Protein AF-A0A154MEC5-F1 (afdb_monomer_lite)

Radius of gyration: 19.64 Å; chains: 1; bounding box: 49×28×57 Å

Structure (mmCIF, N/CA/C/O backbone):
data_AF-A0A154MEC5-F1
#
_entry.id   AF-A0A154MEC5-F1
#
loop_
_atom_site.group_PDB
_atom_site.id
_atom_site.type_symbol
_atom_site.label_atom_id
_atom_site.label_alt_id
_atom_site.label_comp_id
_atom_site.label_asym_id
_atom_site.label_entity_id
_atom_site.label_seq_id
_atom_site.pdbx_PDB_ins_code
_atom_site.Cartn_x
_atom_site.Cartn_y
_atom_site.Cartn_z
_atom_site.occupancy
_atom_site.B_iso_or_equiv
_atom_site.auth_seq_id
_atom_site.auth_comp_id
_atom_site.auth_asym_id
_atom_site.auth_atom_id
_atom_site.pdbx_PDB_model_num
ATOM 1 N N . MET A 1 1 ? -1.843 7.601 -16.968 1.00 50.31 1 MET A N 1
ATOM 2 C CA . MET A 1 1 ? -1.128 8.876 -16.736 1.00 50.31 1 MET A CA 1
ATOM 3 C C . MET A 1 1 ? 0.385 8.678 -16.700 1.00 50.31 1 MET A C 1
ATOM 5 O O . MET A 1 1 ? 1.020 9.099 -17.651 1.00 50.31 1 MET A O 1
ATOM 9 N N . PHE A 1 2 ? 0.963 7.949 -15.735 1.00 43.62 2 PHE A N 1
ATOM 10 C CA . PHE A 1 2 ? 2.424 7.722 -15.672 1.00 43.62 2 PHE A CA 1
ATOM 11 C C . PHE A 1 2 ? 3.031 7.013 -16.904 1.00 43.62 2 PHE A C 1
ATOM 13 O O . PHE A 1 2 ? 4.115 7.352 -17.357 1.00 43.62 2 PHE A O 1
ATOM 20 N N . VAL A 1 3 ? 2.292 6.075 -17.509 1.00 50.03 3 VAL A N 1
ATOM 21 C CA . VAL A 1 3 ? 2.699 5.375 -18.747 1.00 50.03 3 VAL A CA 1
ATOM 22 C C . VAL A 1 3 ? 2.922 6.335 -19.930 1.00 50.03 3 VAL A C 1
ATOM 24 O O . VAL A 1 3 ? 3.768 6.067 -20.774 1.00 50.03 3 VAL A O 1
ATOM 27 N N . PHE A 1 4 ? 2.221 7.474 -19.970 1.00 48.34 4 PHE A N 1
ATOM 28 C CA . PHE A 1 4 ? 2.408 8.496 -21.008 1.00 48.34 4 PHE A CA 1
ATOM 29 C C . PHE A 1 4 ? 3.496 9.517 -20.640 1.00 48.34 4 PHE A C 1
ATOM 31 O O . PHE A 1 4 ? 4.158 10.039 -21.529 1.00 48.34 4 PHE A O 1
ATOM 38 N N . THR A 1 5 ? 3.734 9.770 -19.348 1.00 45.81 5 THR A N 1
ATOM 39 C CA . THR A 1 5 ? 4.747 10.732 -18.880 1.00 45.81 5 THR A CA 1
ATOM 40 C C . THR A 1 5 ? 6.143 10.134 -18.705 1.00 45.81 5 THR A C 1
ATOM 42 O O . THR A 1 5 ? 7.100 10.884 -18.571 1.00 45.81 5 THR A O 1
ATOM 45 N N . ALA A 1 6 ? 6.298 8.808 -18.774 1.00 48.16 6 ALA A N 1
ATOM 46 C CA . ALA A 1 6 ? 7.586 8.118 -18.649 1.00 48.16 6 ALA A CA 1
ATOM 47 C C . ALA A 1 6 ? 8.623 8.470 -19.740 1.00 48.16 6 ALA A C 1
ATOM 49 O O . ALA A 1 6 ? 9.796 8.141 -19.585 1.00 48.16 6 ALA A O 1
ATOM 50 N N . HIS A 1 7 ? 8.211 9.143 -20.819 1.00 55.88 7 HIS A N 1
ATOM 51 C CA . HIS A 1 7 ? 9.111 9.604 -21.881 1.00 55.88 7 HIS A CA 1
ATOM 52 C C . HIS A 1 7 ? 9.872 10.886 -21.511 1.00 55.88 7 HIS A C 1
ATOM 54 O O . HIS A 1 7 ? 10.861 11.204 -22.165 1.00 55.88 7 HIS A O 1
ATOM 60 N N . ASP A 1 8 ? 9.449 11.597 -20.458 1.00 50.22 8 ASP A N 1
ATOM 61 C CA . ASP A 1 8 ? 10.032 12.877 -20.066 1.00 50.22 8 ASP A CA 1
ATOM 62 C C . ASP A 1 8 ? 10.193 12.969 -18.536 1.00 50.22 8 ASP A C 1
ATOM 64 O O . ASP A 1 8 ? 9.271 12.693 -17.761 1.00 50.22 8 ASP A O 1
ATOM 68 N N . ARG A 1 9 ? 11.395 13.323 -18.061 1.00 52.12 9 ARG A N 1
ATOM 69 C CA . ARG A 1 9 ? 11.793 13.157 -16.642 1.00 52.12 9 ARG A CA 1
ATOM 70 C C . ARG A 1 9 ? 10.951 13.996 -15.673 1.00 52.12 9 ARG A C 1
ATOM 72 O O . ARG A 1 9 ? 10.708 13.581 -14.540 1.00 52.12 9 ARG A O 1
ATOM 79 N N . LEU A 1 10 ? 10.507 15.168 -16.119 1.00 63.94 10 LEU A N 1
ATOM 80 C CA . LEU A 1 10 ? 9.788 16.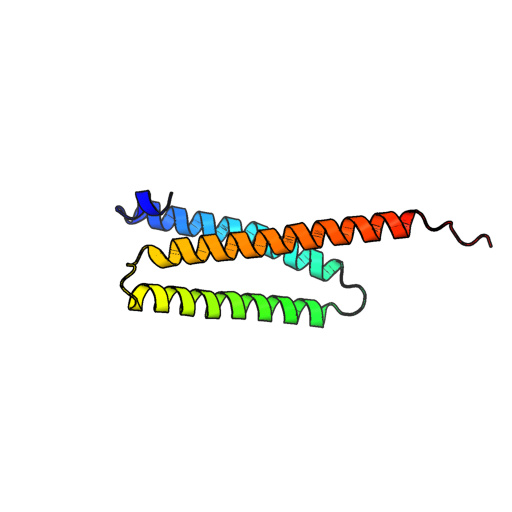146 -15.304 1.00 63.94 10 LEU A CA 1
ATOM 81 C C . LEU A 1 10 ? 8.336 15.721 -14.990 1.00 63.94 10 LEU A C 1
ATOM 83 O O . LEU A 1 10 ? 7.976 15.665 -13.811 1.00 63.94 10 LEU A O 1
ATOM 87 N N . PRO A 1 11 ? 7.492 15.350 -15.974 1.00 58.97 11 PRO A N 1
ATOM 88 C CA . PRO A 1 11 ? 6.128 14.919 -15.688 1.00 58.97 11 PRO A CA 1
ATOM 89 C C . PRO A 1 11 ? 6.060 13.561 -14.968 1.00 58.97 11 PRO A C 1
ATOM 91 O O . PRO A 1 11 ? 5.132 13.347 -14.187 1.00 58.97 11 PRO A O 1
ATOM 94 N N . ALA A 1 12 ? 7.041 12.666 -15.135 1.00 56.81 12 ALA A N 1
ATOM 95 C CA . ALA A 1 12 ? 7.142 11.441 -14.337 1.00 56.81 12 ALA A CA 1
ATOM 96 C C . ALA A 1 12 ? 7.337 11.746 -12.836 1.00 56.81 12 ALA A C 1
ATOM 98 O O . ALA A 1 12 ? 6.587 11.236 -12.000 1.00 56.81 12 ALA A O 1
ATOM 99 N N . ALA A 1 13 ? 8.273 12.639 -12.498 1.00 61.28 13 ALA A N 1
ATOM 100 C CA . ALA A 1 13 ? 8.527 13.057 -11.118 1.00 61.28 13 ALA A CA 1
ATOM 101 C C . ALA A 1 13 ? 7.304 13.736 -10.479 1.00 61.28 13 ALA A C 1
ATOM 103 O O . ALA A 1 13 ? 6.938 13.412 -9.349 1.00 61.28 13 ALA A O 1
ATOM 104 N N . ILE A 1 14 ? 6.620 14.614 -11.221 1.00 66.88 14 ILE A N 1
ATOM 105 C CA . ILE A 1 14 ? 5.392 15.277 -10.754 1.00 66.88 14 ILE A CA 1
ATOM 106 C C . ILE A 1 14 ? 4.289 14.250 -10.495 1.00 66.88 14 ILE A C 1
ATOM 108 O O . ILE A 1 14 ? 3.628 14.299 -9.462 1.00 66.88 14 ILE A O 1
ATOM 112 N N . THR A 1 15 ? 4.103 13.284 -11.396 1.00 62.88 15 THR A N 1
ATOM 113 C CA . THR A 1 15 ? 3.059 12.263 -11.234 1.00 62.88 15 THR A CA 1
ATOM 114 C C . THR A 1 15 ? 3.338 11.378 -10.014 1.00 62.88 15 THR A C 1
ATOM 116 O O . THR A 1 15 ? 2.415 11.089 -9.256 1.00 62.88 15 THR A O 1
ATOM 119 N N . ILE A 1 16 ? 4.601 10.997 -9.778 1.00 66.62 16 ILE A N 1
ATOM 120 C CA . ILE A 1 16 ? 5.022 10.259 -8.575 1.00 66.62 16 ILE A CA 1
ATOM 121 C C . ILE A 1 16 ? 4.760 11.086 -7.314 1.00 66.62 16 ILE A C 1
ATOM 123 O O . ILE A 1 16 ? 4.192 10.567 -6.355 1.00 66.62 16 ILE A O 1
ATOM 127 N N . ALA A 1 17 ? 5.123 12.371 -7.318 1.00 63.78 17 ALA A N 1
ATOM 128 C CA . ALA A 1 17 ? 4.918 13.259 -6.179 1.00 63.78 17 ALA A CA 1
ATOM 129 C C . ALA A 1 17 ? 3.428 13.447 -5.856 1.00 63.78 17 ALA A C 1
ATOM 131 O O . ALA A 1 17 ? 3.036 13.369 -4.695 1.00 63.78 17 ALA A O 1
ATOM 132 N N . VAL A 1 18 ? 2.582 13.626 -6.874 1.00 66.31 18 VAL A N 1
ATOM 133 C CA . VAL A 1 18 ? 1.129 13.770 -6.707 1.00 66.31 18 VAL A CA 1
ATOM 134 C C . VAL A 1 18 ? 0.499 12.475 -6.192 1.00 66.31 18 VAL A C 1
ATOM 136 O O . VAL A 1 18 ? -0.317 12.527 -5.275 1.00 66.31 18 VAL A O 1
ATOM 139 N N . PHE A 1 19 ? 0.896 11.308 -6.713 1.00 66.12 19 PHE A N 1
ATOM 140 C CA . PHE A 1 19 ? 0.424 10.018 -6.195 1.00 66.12 19 PHE A CA 1
ATOM 141 C C . PHE A 1 19 ? 0.891 9.767 -4.757 1.00 66.12 19 PHE A C 1
ATOM 143 O O . PHE A 1 19 ? 0.096 9.331 -3.925 1.00 66.12 19 PHE A O 1
ATOM 150 N N . GLY A 1 20 ? 2.149 10.087 -4.446 1.00 62.03 20 GLY A N 1
ATOM 151 C CA . GLY A 1 20 ? 2.693 10.005 -3.091 1.00 62.03 20 GLY A CA 1
ATOM 152 C C . GLY A 1 20 ? 1.944 10.914 -2.117 1.00 62.03 20 GLY A C 1
ATOM 153 O O . GLY A 1 20 ? 1.533 10.464 -1.049 1.00 62.03 20 GLY A O 1
ATOM 154 N N . ALA A 1 21 ? 1.688 12.163 -2.514 1.00 57.25 21 ALA A N 1
ATOM 155 C CA . ALA A 1 21 ? 0.937 13.135 -1.725 1.00 57.25 21 ALA A CA 1
ATOM 156 C C . ALA A 1 21 ? -0.523 12.712 -1.521 1.00 57.25 21 ALA A C 1
ATOM 158 O O . ALA A 1 21 ? -1.023 12.779 -0.400 1.00 57.25 21 ALA A O 1
ATOM 159 N N . ALA A 1 22 ? -1.196 12.218 -2.564 1.00 64.50 22 ALA A N 1
ATOM 160 C CA . ALA A 1 22 ? -2.557 11.697 -2.462 1.00 64.50 22 ALA A CA 1
ATOM 161 C C . ALA A 1 22 ? -2.630 10.478 -1.525 1.00 64.50 22 ALA A C 1
ATOM 163 O O . ALA A 1 22 ? -3.521 10.401 -0.675 1.00 64.50 22 ALA A O 1
ATOM 164 N N . GLY A 1 23 ? -1.663 9.558 -1.615 1.00 62.28 23 GLY A N 1
ATOM 165 C CA . GLY A 1 23 ? -1.546 8.424 -0.698 1.00 62.28 23 GLY A CA 1
ATOM 166 C C . GLY A 1 23 ? -1.380 8.878 0.753 1.00 62.28 23 GLY A C 1
ATOM 167 O O . GLY A 1 23 ? -2.152 8.476 1.623 1.00 62.28 23 GLY A O 1
ATOM 168 N N . PHE A 1 24 ? -0.439 9.788 1.011 1.00 59.62 24 PHE A N 1
ATOM 169 C CA . PHE A 1 24 ? -0.173 10.314 2.353 1.00 59.62 24 PHE A CA 1
ATOM 170 C C . PHE A 1 24 ? -1.358 11.080 2.948 1.00 59.62 24 PHE A C 1
ATOM 172 O O . PHE A 1 24 ? -1.724 10.858 4.104 1.00 59.62 24 PHE A O 1
ATOM 179 N N . ALA A 1 25 ? -1.987 11.943 2.149 1.00 57.44 25 ALA A N 1
ATOM 180 C CA . ALA A 1 25 ? -3.121 12.759 2.567 1.00 57.44 25 ALA A CA 1
ATOM 181 C C . ALA A 1 25 ? -4.350 11.921 2.942 1.00 57.44 25 ALA A C 1
ATOM 183 O O . ALA A 1 25 ? -5.189 12.385 3.708 1.00 57.44 25 ALA A O 1
ATOM 184 N N . THR A 1 26 ? -4.453 10.688 2.439 1.00 58.53 26 THR A N 1
ATOM 185 C CA . THR A 1 26 ? -5.592 9.803 2.716 1.00 58.53 26 THR A CA 1
ATOM 186 C C . THR A 1 26 ? -5.281 8.803 3.833 1.00 58.53 26 THR A C 1
ATOM 188 O O . THR A 1 26 ? -6.113 8.578 4.714 1.00 58.53 26 THR A O 1
ATOM 191 N N . VAL A 1 27 ? -4.072 8.231 3.845 1.00 63.19 27 VAL A N 1
ATOM 192 C CA . VAL A 1 27 ? -3.665 7.196 4.812 1.00 63.19 27 VAL A CA 1
ATOM 193 C C . VAL A 1 27 ? -3.464 7.773 6.214 1.00 63.19 27 VAL A C 1
ATOM 195 O O . VAL A 1 27 ? -3.978 7.200 7.174 1.00 63.19 27 VAL A O 1
ATOM 198 N N . ALA A 1 28 ? -2.791 8.921 6.357 1.00 59.25 28 ALA A N 1
ATOM 199 C CA . ALA A 1 28 ? -2.489 9.480 7.678 1.00 59.25 28 ALA A CA 1
ATOM 200 C C . ALA A 1 28 ? -3.752 9.876 8.483 1.00 59.25 28 ALA A C 1
ATOM 202 O O . ALA A 1 28 ? -3.845 9.519 9.662 1.00 59.25 28 ALA A O 1
ATOM 203 N N . PRO A 1 29 ? -4.784 10.516 7.891 1.00 58.03 29 PRO A N 1
ATOM 204 C CA . PRO A 1 29 ? -6.027 10.806 8.609 1.00 58.03 29 PRO A CA 1
ATOM 205 C C . PRO A 1 29 ? -6.855 9.557 8.931 1.00 58.03 29 PRO A C 1
ATOM 207 O O . PRO A 1 29 ? -7.510 9.514 9.973 1.00 58.03 29 PRO A O 1
ATOM 210 N N . LEU A 1 30 ? -6.837 8.533 8.067 1.00 61.62 30 LEU A N 1
ATOM 211 C CA . LEU A 1 30 ? -7.503 7.254 8.341 1.00 61.62 30 LEU A CA 1
ATOM 212 C C . LEU A 1 30 ? -6.819 6.511 9.492 1.00 61.62 30 LEU A C 1
ATOM 214 O O . LEU A 1 30 ? -7.505 6.038 10.396 1.00 61.62 30 LEU A O 1
ATOM 218 N N . GLN A 1 31 ? -5.486 6.490 9.512 1.00 59.12 31 GLN A N 1
ATOM 219 C CA . GLN A 1 31 ? -4.689 5.916 10.595 1.00 59.12 31 GLN A CA 1
ATOM 220 C C . GLN A 1 31 ? -4.969 6.626 11.930 1.00 59.12 31 GLN A C 1
ATOM 222 O O . GLN A 1 31 ? -5.210 5.962 12.939 1.00 59.12 31 GLN A O 1
ATOM 227 N N . ALA A 1 32 ? -5.047 7.962 11.932 1.00 57.97 32 ALA A N 1
ATOM 228 C CA . ALA A 1 32 ? -5.434 8.738 13.111 1.00 57.97 32 ALA A CA 1
ATOM 229 C C . ALA A 1 32 ? -6.883 8.453 13.560 1.00 57.97 32 ALA A C 1
ATOM 231 O O . ALA A 1 32 ? -7.156 8.316 14.752 1.00 57.97 32 ALA A O 1
ATOM 232 N N . ARG A 1 33 ? -7.825 8.303 12.617 1.00 60.44 33 ARG A N 1
ATOM 233 C CA . ARG A 1 33 ? -9.223 7.960 12.926 1.00 60.44 33 ARG A CA 1
ATOM 234 C C . ARG A 1 33 ? -9.382 6.555 13.501 1.00 60.44 33 ARG A C 1
ATOM 236 O O . ARG A 1 33 ? -10.205 6.393 14.393 1.00 60.44 33 ARG A O 1
ATOM 243 N N . VAL A 1 34 ? -8.632 5.564 13.013 1.00 61.66 34 VAL A N 1
ATOM 244 C CA . VAL A 1 34 ? -8.624 4.197 13.567 1.00 61.66 34 VAL A CA 1
ATOM 245 C C . VAL A 1 34 ? -8.061 4.206 14.986 1.00 61.66 34 VAL A C 1
ATOM 247 O O . VAL A 1 34 ? -8.650 3.587 15.868 1.00 61.66 34 VAL A O 1
ATOM 250 N N . MET A 1 35 ? -7.001 4.986 15.227 1.00 62.34 35 MET A N 1
ATOM 251 C CA . MET A 1 35 ? -6.424 5.159 16.562 1.00 62.34 35 MET A CA 1
ATOM 252 C C . MET A 1 35 ? -7.431 5.723 17.562 1.00 62.34 35 MET A C 1
ATOM 254 O O . MET A 1 35 ? -7.598 5.181 18.648 1.00 62.34 35 MET A O 1
ATOM 258 N N . ASN A 1 36 ? -8.153 6.771 17.158 1.00 60.25 36 ASN A N 1
ATOM 259 C CA . ASN A 1 36 ? -9.159 7.423 17.996 1.00 60.25 36 ASN A CA 1
ATOM 260 C C . ASN A 1 36 ? -10.417 6.563 18.219 1.00 60.25 36 ASN A C 1
ATOM 262 O O . ASN A 1 36 ? -11.207 6.870 19.103 1.00 60.25 36 ASN A O 1
ATOM 266 N N . LYS A 1 37 ? -10.627 5.509 17.418 1.00 58.31 37 LYS A N 1
ATOM 267 C CA . LYS A 1 37 ? -11.760 4.571 17.537 1.00 58.31 37 LYS A CA 1
ATOM 268 C C . LYS A 1 37 ? -11.419 3.313 18.341 1.00 58.31 37 LYS A C 1
ATOM 270 O O . LYS A 1 37 ? -12.329 2.559 18.679 1.00 58.31 37 LYS A O 1
ATOM 275 N N . ALA A 1 38 ? -10.137 3.072 18.620 1.00 59.19 38 ALA A N 1
ATOM 276 C CA . ALA A 1 38 ? -9.652 1.947 19.410 1.00 59.19 38 ALA A CA 1
ATOM 277 C C . ALA A 1 38 ? -9.733 2.272 20.913 1.00 59.19 38 ALA A C 1
ATOM 279 O O . ALA A 1 38 ? -8.716 2.435 21.588 1.00 59.19 38 ALA A O 1
ATOM 280 N N . GLU A 1 39 ? -10.951 2.389 21.445 1.00 56.75 39 GLU A N 1
ATOM 281 C CA . GLU A 1 39 ? -11.167 2.479 22.893 1.00 56.75 39 GLU A CA 1
ATOM 282 C C . GLU A 1 39 ? -10.650 1.187 23.561 1.00 56.75 39 GLU A C 1
ATOM 284 O O . GLU A 1 39 ? -11.159 0.098 23.307 1.00 56.75 39 GLU A O 1
ATOM 289 N N . GLY A 1 40 ? -9.587 1.305 24.370 1.00 64.75 40 GLY A N 1
ATOM 290 C CA . GLY A 1 40 ? -9.008 0.214 25.169 1.00 64.75 40 GLY A CA 1
ATOM 291 C C . GLY A 1 40 ? -7.614 -0.287 24.756 1.00 64.75 40 GLY A C 1
ATOM 292 O O . GLY A 1 40 ? -6.929 -0.856 25.602 1.00 64.75 40 GLY A O 1
ATOM 293 N N . ALA A 1 41 ? -7.143 -0.059 23.515 1.00 67.94 41 ALA A N 1
ATOM 294 C CA . ALA A 1 41 ? -5.802 -0.506 23.079 1.00 67.94 41 ALA A CA 1
ATOM 295 C C . ALA A 1 41 ? -5.147 0.310 21.925 1.00 67.94 41 ALA A C 1
ATOM 297 O O . ALA A 1 41 ? -4.796 -0.257 20.883 1.00 67.94 41 ALA A O 1
ATOM 298 N N . PRO A 1 42 ? -4.900 1.626 22.085 1.00 66.50 42 PRO A N 1
ATOM 299 C CA . PRO A 1 42 ? -4.328 2.470 21.024 1.00 66.50 42 PRO A CA 1
ATOM 300 C C . PRO A 1 42 ? -2.914 2.042 20.596 1.00 66.50 42 PRO A C 1
ATOM 302 O O . PRO A 1 42 ? -2.573 2.058 19.417 1.00 66.50 42 PRO A O 1
ATOM 305 N N . ALA A 1 43 ? -2.078 1.598 21.539 1.00 73.75 43 ALA A N 1
ATOM 306 C CA . ALA A 1 43 ? -0.705 1.189 21.236 1.00 73.75 43 ALA A CA 1
ATOM 307 C C . ALA A 1 43 ? -0.644 -0.011 20.269 1.00 73.75 43 ALA A C 1
ATOM 309 O O . ALA A 1 43 ? 0.156 -0.009 19.333 1.00 73.75 43 ALA A O 1
ATOM 310 N N . LEU A 1 44 ? -1.529 -1.001 20.448 1.00 72.00 44 LEU A N 1
ATOM 311 C CA . LEU A 1 44 ? -1.626 -2.168 19.564 1.00 72.00 44 LEU A CA 1
ATOM 312 C C . LEU A 1 44 ? -2.138 -1.787 18.172 1.00 72.00 44 LEU A C 1
ATOM 314 O O . LEU A 1 44 ? -1.596 -2.259 17.175 1.00 72.00 44 LEU A O 1
ATOM 318 N N . ALA A 1 45 ? -3.130 -0.896 18.090 1.00 70.56 45 ALA A N 1
ATOM 319 C CA . ALA A 1 45 ? -3.624 -0.390 16.810 1.00 70.56 45 ALA A CA 1
ATOM 320 C C . ALA A 1 45 ? -2.529 0.367 16.032 1.00 70.56 45 ALA A C 1
ATOM 322 O O . ALA A 1 45 ? -2.397 0.199 14.818 1.00 70.56 45 ALA A O 1
ATOM 323 N N . SER A 1 46 ? -1.702 1.157 16.725 1.00 68.62 46 SER A N 1
ATOM 324 C CA . SER A 1 46 ? -0.573 1.875 16.117 1.00 68.62 46 SER A CA 1
ATOM 325 C C . SER A 1 46 ? 0.497 0.919 15.601 1.00 68.62 46 SER A C 1
ATOM 327 O O . SER A 1 46 ? 0.889 0.999 14.434 1.00 68.62 46 SER A O 1
ATOM 329 N N . ALA A 1 47 ? 0.906 -0.042 16.435 1.00 75.38 47 ALA A N 1
ATOM 330 C CA . ALA A 1 47 ? 1.876 -1.064 16.061 1.00 75.38 47 ALA A CA 1
ATOM 331 C C . ALA A 1 47 ? 1.407 -1.888 14.850 1.00 75.38 47 ALA A C 1
ATOM 333 O O . ALA A 1 47 ? 2.184 -2.108 13.921 1.00 75.38 47 ALA A O 1
ATOM 334 N N . ALA A 1 48 ? 0.128 -2.276 14.812 1.00 75.88 48 ALA A N 1
ATOM 335 C CA . ALA A 1 48 ? -0.455 -2.999 13.686 1.00 75.88 48 ALA A CA 1
ATOM 336 C C . ALA A 1 48 ? -0.419 -2.179 12.387 1.00 75.88 48 ALA A C 1
ATOM 338 O O . ALA A 1 48 ? -0.075 -2.718 11.335 1.00 75.88 48 ALA A O 1
ATOM 339 N N . ASN A 1 49 ? -0.708 -0.874 12.443 1.00 72.38 49 ASN A N 1
ATOM 340 C CA . ASN A 1 49 ? -0.652 -0.035 11.247 1.00 72.38 49 ASN A CA 1
ATOM 341 C C . ASN A 1 49 ? 0.784 0.162 10.736 1.00 72.38 49 ASN A C 1
ATOM 343 O O . ASN A 1 49 ? 1.022 0.102 9.531 1.00 72.38 49 ASN A O 1
ATOM 347 N N . ILE A 1 50 ? 1.754 0.349 11.637 1.00 76.31 50 ILE A N 1
ATOM 348 C CA . ILE A 1 50 ? 3.179 0.436 11.273 1.00 76.31 50 ILE A CA 1
ATOM 349 C C . ILE A 1 50 ? 3.647 -0.879 10.634 1.00 76.31 50 ILE A C 1
ATOM 351 O O . ILE A 1 50 ? 4.309 -0.863 9.595 1.00 76.31 50 ILE A O 1
ATOM 355 N N . ALA A 1 51 ? 3.273 -2.022 11.213 1.00 74.56 51 ALA A N 1
ATOM 356 C CA . ALA A 1 51 ? 3.593 -3.335 10.661 1.00 74.56 51 ALA A CA 1
ATOM 357 C C . ALA A 1 51 ? 2.978 -3.534 9.266 1.00 74.56 51 ALA A C 1
ATOM 359 O O . ALA A 1 51 ? 3.675 -3.961 8.347 1.00 74.56 51 ALA A O 1
ATOM 360 N N . ALA A 1 52 ? 1.708 -3.162 9.084 1.00 77.88 52 ALA A N 1
ATOM 361 C CA . ALA A 1 52 ? 1.028 -3.232 7.793 1.00 77.88 52 ALA A CA 1
ATOM 362 C C . ALA A 1 52 ? 1.705 -2.349 6.732 1.00 77.88 52 ALA A C 1
ATOM 364 O O . ALA A 1 52 ? 1.892 -2.784 5.596 1.00 77.88 52 ALA A O 1
ATOM 365 N N . PHE A 1 53 ? 2.132 -1.139 7.102 1.00 74.50 53 PHE A N 1
ATOM 366 C CA . PHE A 1 53 ? 2.858 -0.243 6.201 1.00 74.50 53 PHE A CA 1
ATOM 367 C C . PHE A 1 53 ? 4.207 -0.831 5.769 1.00 74.50 53 PHE A C 1
ATOM 369 O O . PHE A 1 53 ? 4.524 -0.862 4.579 1.00 74.50 53 PHE A O 1
ATOM 376 N N . ASN A 1 54 ? 4.980 -1.359 6.719 1.00 81.56 54 ASN A N 1
ATOM 377 C CA . ASN A 1 54 ? 6.266 -1.989 6.423 1.00 81.56 54 ASN A CA 1
ATOM 378 C C . ASN A 1 54 ? 6.109 -3.234 5.543 1.00 81.56 54 ASN A C 1
ATOM 380 O O . ASN A 1 54 ? 6.885 -3.421 4.605 1.00 81.56 54 ASN A O 1
ATOM 384 N N . LEU A 1 55 ? 5.079 -4.047 5.790 1.00 81.06 55 LEU A N 1
ATOM 385 C CA . LEU A 1 55 ? 4.748 -5.195 4.950 1.00 81.06 55 LEU A CA 1
ATOM 386 C C . LEU A 1 55 ? 4.368 -4.760 3.528 1.00 81.06 55 LEU A C 1
ATOM 388 O O . LEU A 1 55 ? 4.812 -5.378 2.564 1.00 81.06 55 LEU A O 1
ATOM 392 N N . GLY A 1 56 ? 3.602 -3.675 3.390 1.00 75.88 56 GLY A N 1
ATOM 393 C CA . GLY A 1 56 ? 3.265 -3.086 2.095 1.00 75.88 56 GLY A CA 1
ATOM 394 C C . GLY A 1 56 ? 4.501 -2.637 1.314 1.00 75.88 56 GLY A C 1
ATOM 395 O O . GLY A 1 56 ? 4.641 -2.986 0.144 1.00 75.88 56 GLY A O 1
ATOM 396 N N . ASN A 1 57 ? 5.432 -1.935 1.964 1.00 79.19 57 ASN A N 1
ATOM 397 C CA . ASN A 1 57 ? 6.673 -1.484 1.326 1.00 79.19 57 ASN A CA 1
ATOM 398 C C . ASN A 1 57 ? 7.569 -2.656 0.912 1.00 79.19 57 ASN A C 1
ATOM 400 O O . ASN A 1 57 ? 8.037 -2.700 -0.225 1.00 79.19 57 ASN A O 1
ATOM 404 N N . ALA A 1 58 ? 7.781 -3.622 1.808 1.00 82.31 58 ALA A N 1
ATOM 405 C CA . ALA A 1 58 ? 8.610 -4.790 1.525 1.00 82.31 58 ALA A CA 1
ATOM 406 C C . ALA A 1 58 ? 7.987 -5.675 0.433 1.00 82.31 58 ALA A C 1
ATOM 408 O O . ALA A 1 58 ? 8.657 -6.043 -0.532 1.00 82.31 58 ALA A O 1
ATOM 409 N N . GLY A 1 59 ? 6.691 -5.973 0.549 1.00 86.56 59 GLY A N 1
ATOM 410 C CA . GLY A 1 59 ? 5.952 -6.778 -0.420 1.00 86.56 59 GLY A CA 1
ATOM 411 C C . GLY A 1 59 ? 5.848 -6.100 -1.785 1.00 86.56 59 GLY A C 1
ATOM 412 O O . GLY A 1 59 ? 6.067 -6.747 -2.806 1.00 86.56 59 GLY A O 1
ATOM 413 N N . GLY A 1 60 ? 5.585 -4.791 -1.818 1.00 80.38 60 GLY A N 1
ATOM 414 C CA . GLY A 1 60 ? 5.541 -4.003 -3.049 1.00 80.38 60 GLY A CA 1
ATOM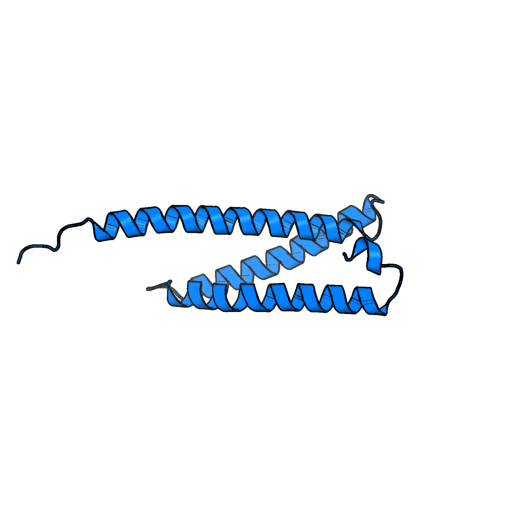 415 C C . GLY A 1 60 ? 6.891 -3.957 -3.763 1.00 80.38 60 GLY A C 1
ATOM 416 O O . GLY A 1 60 ? 6.947 -4.190 -4.970 1.00 80.38 60 GLY A O 1
ATOM 417 N N . ALA A 1 61 ? 7.983 -3.737 -3.023 1.00 84.88 61 ALA A N 1
ATOM 418 C CA . ALA A 1 61 ? 9.335 -3.766 -3.577 1.00 84.88 61 ALA A CA 1
ATOM 419 C C . ALA A 1 61 ? 9.709 -5.159 -4.108 1.00 84.88 61 ALA A C 1
ATOM 421 O O . ALA A 1 61 ? 10.238 -5.267 -5.213 1.00 84.88 61 ALA A O 1
ATOM 422 N N . TRP A 1 62 ? 9.383 -6.226 -3.372 1.00 88.19 62 TRP A N 1
ATOM 423 C CA . TRP A 1 62 ? 9.647 -7.602 -3.798 1.00 88.19 62 TRP A CA 1
ATOM 424 C C . TRP A 1 62 ? 8.861 -7.989 -5.057 1.00 88.19 62 TRP A C 1
ATOM 426 O O . TRP A 1 62 ? 9.438 -8.521 -6.004 1.00 88.19 62 TRP A O 1
ATOM 436 N N . LEU A 1 63 ? 7.560 -7.682 -5.108 1.00 86.62 63 LEU A N 1
ATOM 437 C CA . LEU A 1 63 ? 6.726 -7.941 -6.286 1.00 86.62 63 LEU A CA 1
ATOM 438 C C . LEU A 1 63 ? 7.175 -7.108 -7.493 1.00 86.62 63 LEU A C 1
ATOM 440 O O . LEU A 1 63 ? 7.243 -7.631 -8.604 1.00 86.62 63 LEU A O 1
ATOM 444 N N . GLY A 1 64 ? 7.510 -5.833 -7.276 1.00 85.94 64 GLY A N 1
ATOM 445 C CA . GLY A 1 64 ? 8.047 -4.949 -8.309 1.00 85.94 64 GLY A CA 1
ATOM 446 C C . GLY A 1 64 ? 9.371 -5.461 -8.876 1.00 85.94 64 GLY A C 1
ATOM 447 O O . GLY A 1 64 ? 9.514 -5.545 -10.093 1.00 85.94 64 GLY A O 1
ATOM 448 N N . GLY A 1 65 ? 10.299 -5.872 -8.006 1.00 85.88 65 GLY A N 1
ATOM 449 C CA . GLY A 1 65 ? 11.571 -6.482 -8.397 1.00 85.88 65 GLY A CA 1
ATOM 450 C C . GLY A 1 65 ? 11.370 -7.770 -9.190 1.00 85.88 65 GLY A C 1
ATOM 451 O O . GLY A 1 65 ? 11.864 -7.882 -10.305 1.00 85.88 65 GLY A O 1
ATOM 452 N N . LYS A 1 66 ? 10.528 -8.685 -8.694 1.00 91.56 66 LYS A N 1
ATOM 453 C CA . LYS A 1 66 ? 10.217 -9.943 -9.389 1.00 91.56 66 LYS A CA 1
ATOM 454 C C . LYS A 1 66 ? 9.596 -9.721 -10.771 1.00 91.56 66 LYS A C 1
ATOM 456 O O . LYS A 1 66 ? 9.860 -10.489 -11.691 1.00 91.56 66 LYS A O 1
ATOM 461 N N . ALA A 1 67 ? 8.768 -8.691 -10.934 1.00 87.94 67 ALA A N 1
ATOM 462 C CA . ALA A 1 67 ? 8.205 -8.345 -12.236 1.00 87.94 67 ALA A CA 1
ATOM 463 C C . ALA A 1 67 ? 9.264 -7.812 -13.212 1.00 87.94 67 ALA A C 1
ATOM 465 O O . ALA A 1 67 ? 9.209 -8.132 -14.399 1.00 87.94 67 ALA A O 1
ATOM 466 N N . ILE A 1 68 ? 10.233 -7.037 -12.716 1.00 88.31 68 ILE A N 1
ATOM 467 C CA . ILE A 1 68 ? 11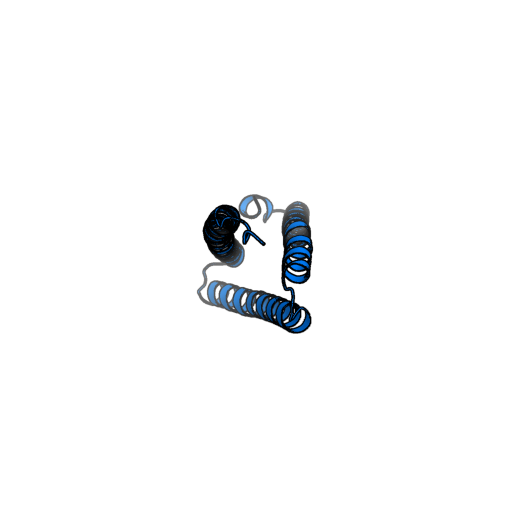.378 -6.586 -13.513 1.00 88.31 68 ILE A CA 1
ATOM 468 C C . ILE A 1 68 ? 12.253 -7.787 -13.903 1.00 88.31 68 ILE A C 1
ATOM 470 O O . ILE A 1 68 ? 12.554 -7.938 -15.085 1.00 88.31 68 ILE A O 1
ATOM 474 N N . ASP A 1 69 ? 12.575 -8.674 -12.957 1.00 90.81 69 ASP A N 1
ATOM 475 C CA . ASP A 1 69 ? 13.369 -9.891 -13.196 1.00 90.81 69 ASP A CA 1
ATOM 476 C C . ASP A 1 69 ? 12.701 -10.836 -14.208 1.00 90.81 69 ASP A C 1
ATOM 478 O O . ASP A 1 69 ? 13.374 -11.486 -15.004 1.00 90.81 69 ASP A O 1
ATOM 482 N N . ALA A 1 70 ? 11.364 -10.883 -14.222 1.00 89.69 70 ALA A N 1
ATOM 483 C CA . ALA A 1 70 ? 10.576 -11.644 -15.192 1.00 89.69 70 ALA A CA 1
ATOM 484 C C . ALA A 1 70 ? 10.539 -11.014 -16.602 1.00 89.69 70 ALA A C 1
ATOM 486 O O . ALA A 1 70 ? 9.867 -11.538 -17.489 1.00 89.69 70 ALA A O 1
ATOM 487 N N . GLY A 1 71 ? 11.223 -9.885 -16.820 1.00 88.19 71 GLY A N 1
ATOM 488 C CA . GLY A 1 71 ? 11.307 -9.217 -18.119 1.00 88.19 71 GLY A CA 1
ATOM 489 C C . GLY A 1 71 ? 10.078 -8.384 -18.492 1.00 88.19 71 GLY A C 1
ATOM 490 O O . GLY A 1 71 ? 9.967 -7.951 -19.635 1.00 88.19 71 GLY A O 1
ATOM 491 N N . LEU A 1 72 ? 9.164 -8.106 -17.551 1.00 82.12 72 LEU A N 1
ATOM 492 C CA . LEU A 1 72 ? 7.942 -7.321 -17.810 1.00 82.12 72 LEU A CA 1
ATOM 493 C C . LEU A 1 72 ? 8.214 -5.812 -17.995 1.00 82.12 72 LEU A C 1
ATOM 495 O O . LEU A 1 72 ? 7.303 -5.046 -18.314 1.00 82.12 72 LEU A O 1
ATOM 499 N N . GLY A 1 73 ? 9.466 -5.384 -17.808 1.00 83.69 73 GLY A N 1
ATOM 500 C CA . GLY A 1 73 ? 9.931 -4.014 -18.014 1.00 83.69 73 GLY A CA 1
ATOM 501 C C . GLY A 1 73 ? 9.705 -3.079 -16.820 1.00 83.69 73 GLY A C 1
ATOM 502 O O . GLY A 1 73 ? 8.992 -3.383 -15.864 1.00 83.69 73 GLY A O 1
ATOM 503 N N . TYR A 1 74 ? 10.309 -1.888 -16.884 1.00 79.56 74 TYR A N 1
ATOM 504 C CA . TYR A 1 74 ? 10.311 -0.908 -15.784 1.00 79.56 74 TYR A CA 1
ATOM 505 C C . TYR A 1 74 ? 8.951 -0.260 -15.496 1.00 79.56 74 TYR A C 1
ATOM 507 O O . TYR A 1 74 ? 8.786 0.417 -14.483 1.00 79.56 74 TYR A O 1
ATOM 515 N N . THR A 1 75 ? 7.958 -0.457 -16.363 1.00 81.81 75 THR A N 1
ATOM 516 C CA . THR A 1 75 ? 6.593 0.034 -16.142 1.00 81.81 75 THR A CA 1
ATOM 517 C C . THR A 1 75 ? 5.724 -0.959 -15.368 1.00 81.81 75 THR A C 1
ATOM 519 O O . THR A 1 75 ? 4.690 -0.550 -14.835 1.00 81.81 75 THR A O 1
ATOM 522 N N . ALA A 1 76 ? 6.133 -2.228 -15.251 1.00 78.44 76 ALA A N 1
ATOM 523 C CA . ALA A 1 76 ? 5.378 -3.278 -14.568 1.00 78.44 76 ALA A CA 1
ATOM 524 C C . ALA A 1 76 ? 5.099 -2.999 -13.074 1.00 78.44 76 ALA A C 1
ATOM 526 O O . ALA A 1 76 ? 3.964 -3.226 -12.642 1.00 78.44 76 ALA A O 1
ATOM 527 N N . PRO A 1 77 ? 6.032 -2.425 -12.283 1.00 80.69 77 PRO A N 1
ATOM 528 C CA . PRO A 1 77 ? 5.752 -2.058 -10.893 1.00 80.69 77 PRO A CA 1
ATOM 529 C C . PRO A 1 77 ? 4.572 -1.087 -10.729 1.00 80.69 77 PRO A C 1
ATOM 531 O O . PRO A 1 77 ? 3.873 -1.142 -9.720 1.00 80.69 77 PRO A O 1
ATOM 534 N N . ASN A 1 78 ? 4.283 -0.244 -11.730 1.00 78.88 78 ASN A N 1
ATOM 535 C CA . ASN A 1 78 ? 3.144 0.679 -11.674 1.00 78.88 78 ASN A CA 1
ATOM 536 C C . ASN A 1 78 ? 1.805 -0.067 -11.687 1.00 78.88 78 ASN A C 1
ATOM 538 O O . ASN A 1 78 ? 0.884 0.296 -10.957 1.00 78.88 78 ASN A O 1
ATOM 542 N N . TRP A 1 79 ? 1.699 -1.123 -12.501 1.00 77.75 79 TRP A N 1
ATOM 543 C CA . TRP A 1 79 ? 0.506 -1.969 -12.562 1.00 77.75 79 TRP A CA 1
ATOM 544 C C . TRP A 1 79 ? 0.325 -2.780 -11.282 1.00 77.75 79 TRP A C 1
ATOM 546 O O . TRP A 1 79 ? -0.792 -2.884 -10.780 1.00 77.75 79 TRP A O 1
ATOM 556 N N . ILE A 1 80 ? 1.422 -3.285 -10.713 1.00 80.94 80 ILE A N 1
ATOM 557 C CA . ILE A 1 80 ? 1.402 -3.962 -9.412 1.00 80.94 80 ILE A CA 1
ATOM 558 C C . ILE A 1 80 ? 0.908 -3.005 -8.325 1.00 80.94 80 ILE A C 1
ATOM 560 O O . ILE A 1 80 ? 0.003 -3.353 -7.569 1.00 80.94 80 ILE A O 1
ATOM 564 N N . GLY A 1 81 ? 1.438 -1.779 -8.282 1.00 75.62 81 GLY A N 1
ATOM 565 C CA . GLY A 1 81 ? 0.990 -0.750 -7.345 1.00 75.62 81 GLY A CA 1
ATOM 566 C C . GLY A 1 81 ? -0.500 -0.429 -7.491 1.00 75.62 81 GLY A C 1
ATOM 567 O O . GLY A 1 81 ? -1.216 -0.372 -6.493 1.00 75.62 81 GLY A O 1
ATOM 568 N N . ALA A 1 82 ? -0.993 -0.297 -8.726 1.00 77.25 82 ALA A N 1
ATOM 569 C CA . ALA A 1 82 ? -2.412 -0.068 -8.993 1.00 77.25 82 ALA A CA 1
ATOM 570 C C . ALA A 1 82 ? -3.298 -1.234 -8.517 1.00 77.25 82 ALA A C 1
ATOM 572 O O . ALA A 1 82 ? -4.332 -1.000 -7.891 1.00 77.25 82 ALA A O 1
ATOM 573 N N . ALA A 1 83 ? -2.886 -2.483 -8.761 1.00 80.69 83 ALA A N 1
ATOM 574 C CA . ALA A 1 83 ? -3.617 -3.669 -8.319 1.00 80.69 83 ALA A CA 1
ATOM 575 C C . ALA A 1 83 ? -3.658 -3.786 -6.785 1.00 80.69 83 ALA A C 1
ATOM 577 O O . ALA A 1 83 ? -4.718 -4.040 -6.211 1.00 80.69 83 ALA A O 1
ATOM 578 N N . LEU A 1 84 ? -2.528 -3.541 -6.113 1.00 79.06 84 LEU A N 1
ATOM 579 C CA . LEU A 1 84 ? -2.445 -3.538 -4.649 1.00 79.06 84 LEU A CA 1
ATOM 580 C C . LEU A 1 84 ? -3.304 -2.425 -4.034 1.00 79.06 84 LEU A C 1
ATOM 582 O O . LEU A 1 84 ? -4.003 -2.664 -3.049 1.00 79.06 84 LEU A O 1
ATOM 586 N N . ALA A 1 85 ? -3.312 -1.232 -4.634 1.00 77.00 85 ALA A N 1
ATOM 587 C CA . ALA A 1 85 ? -4.168 -0.131 -4.199 1.00 77.00 85 ALA A CA 1
ATOM 588 C C . ALA A 1 85 ? 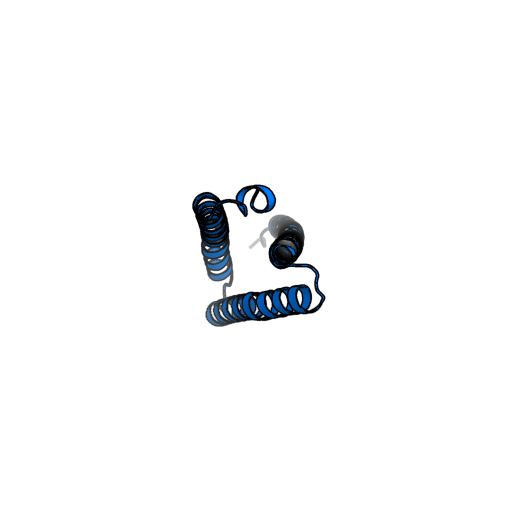-5.660 -0.472 -4.347 1.00 77.00 85 ALA A C 1
ATOM 590 O O . ALA A 1 85 ? -6.443 -0.217 -3.431 1.00 77.00 85 ALA A O 1
ATOM 591 N N . LEU A 1 86 ? -6.052 -1.097 -5.464 1.00 76.25 86 LEU A N 1
ATOM 592 C CA . LEU A 1 86 ? -7.428 -1.541 -5.692 1.00 76.25 86 LEU A CA 1
ATOM 593 C C . LEU A 1 86 ? -7.857 -2.598 -4.661 1.00 76.25 86 LEU A C 1
ATOM 595 O O . LEU A 1 86 ? -8.952 -2.514 -4.106 1.00 76.25 86 LEU A O 1
ATOM 599 N N . ALA A 1 87 ? -6.977 -3.556 -4.359 1.00 78.69 87 ALA A N 1
ATOM 600 C CA . ALA A 1 87 ? -7.217 -4.567 -3.334 1.00 78.69 87 ALA A CA 1
ATOM 601 C C . ALA A 1 87 ? -7.391 -3.936 -1.941 1.00 78.69 87 ALA A C 1
ATOM 603 O O . ALA A 1 87 ? -8.351 -4.253 -1.236 1.00 78.69 87 ALA A O 1
ATOM 604 N N . GLY A 1 88 ? -6.521 -2.993 -1.565 1.00 74.94 88 GLY A N 1
ATOM 605 C CA . GLY A 1 88 ? -6.641 -2.251 -0.308 1.00 74.94 88 GLY A CA 1
ATOM 606 C C . GLY A 1 88 ? -7.950 -1.460 -0.208 1.00 74.94 88 GLY A C 1
ATOM 607 O O . GLY A 1 88 ? -8.611 -1.480 0.832 1.00 74.94 88 GLY A O 1
ATOM 608 N N . LEU A 1 89 ? -8.372 -0.823 -1.304 1.00 76.06 89 LEU A N 1
ATOM 609 C CA . LEU A 1 89 ? -9.641 -0.099 -1.371 1.00 76.06 89 LEU A CA 1
ATOM 610 C C . LEU A 1 89 ? -10.847 -1.031 -1.185 1.00 76.06 89 LEU A C 1
ATOM 612 O O . LEU A 1 89 ? -11.751 -0.699 -0.420 1.00 76.06 89 LEU A O 1
ATOM 616 N N . LEU A 1 90 ? -10.858 -2.204 -1.828 1.00 79.00 90 LEU A N 1
ATOM 617 C CA . LEU A 1 90 ? -11.926 -3.197 -1.660 1.00 79.00 90 LEU A CA 1
ATOM 618 C C . LEU A 1 90 ? -12.056 -3.644 -0.202 1.00 79.00 90 LEU A C 1
ATOM 620 O O . LEU A 1 90 ? -13.160 -3.657 0.342 1.00 79.00 90 LEU A O 1
ATOM 624 N N . VAL A 1 91 ? -10.933 -3.942 0.456 1.00 79.00 91 VAL A N 1
ATOM 625 C CA . VAL A 1 91 ? -10.918 -4.316 1.879 1.00 79.00 91 VAL A CA 1
ATOM 626 C C . VAL A 1 91 ? -11.476 -3.186 2.748 1.00 79.00 91 VAL A C 1
ATOM 628 O O . VAL A 1 91 ? -12.300 -3.441 3.631 1.00 79.00 91 VAL A O 1
ATOM 631 N N . ALA A 1 92 ? -11.082 -1.938 2.483 1.00 74.12 92 ALA A N 1
ATOM 632 C CA . ALA A 1 92 ? -11.570 -0.773 3.217 1.00 74.12 92 ALA A CA 1
ATOM 633 C C . ALA A 1 92 ? -13.084 -0.565 3.041 1.00 74.12 92 ALA A C 1
ATOM 635 O O . ALA A 1 92 ? -13.790 -0.333 4.024 1.00 74.12 92 ALA A O 1
ATOM 636 N N . VAL A 1 93 ? -13.597 -0.696 1.813 1.00 78.38 93 VAL A N 1
ATOM 637 C CA . VAL A 1 93 ? -15.031 -0.573 1.509 1.00 78.38 93 VAL A CA 1
ATOM 638 C C . VAL A 1 93 ? -15.833 -1.676 2.200 1.00 78.38 93 VAL A C 1
ATOM 640 O O . VAL A 1 93 ? -16.807 -1.369 2.887 1.00 78.38 93 VAL A O 1
ATOM 643 N N . ILE A 1 94 ? -15.403 -2.938 2.095 1.00 81.25 94 ILE A N 1
ATOM 644 C CA . ILE A 1 94 ? -16.075 -4.080 2.738 1.00 81.25 94 ILE A CA 1
ATOM 645 C C . ILE A 1 94 ? -16.101 -3.898 4.259 1.00 81.25 94 ILE A C 1
ATOM 647 O O . ILE A 1 94 ? -17.152 -4.041 4.886 1.00 81.25 94 ILE A O 1
ATOM 651 N N . SER A 1 95 ? -14.970 -3.512 4.852 1.00 76.44 95 SER A N 1
ATOM 652 C CA . SER A 1 95 ? -14.874 -3.238 6.291 1.00 76.44 95 SER A CA 1
ATOM 653 C C . SER A 1 95 ? -15.824 -2.114 6.706 1.00 76.44 95 SER A C 1
ATOM 655 O O . SER A 1 95 ? -16.555 -2.243 7.686 1.00 76.44 95 SER A O 1
ATOM 657 N N . GLY A 1 96 ? -15.883 -1.039 5.914 1.00 78.00 96 GLY A N 1
ATOM 658 C CA . GLY A 1 96 ? -16.818 0.062 6.114 1.00 78.00 96 GLY A CA 1
ATOM 659 C C . GLY A 1 96 ? -18.279 -0.390 6.071 1.00 78.00 96 GLY A C 1
ATOM 660 O O . GLY A 1 96 ? -19.055 -0.008 6.946 1.00 78.00 96 GLY A O 1
ATOM 661 N N . MET A 1 97 ? -18.663 -1.225 5.103 1.00 83.44 97 MET A N 1
ATOM 662 C CA . MET A 1 97 ? -20.026 -1.758 4.987 1.00 83.44 97 MET A CA 1
ATOM 663 C C . MET A 1 97 ? -20.420 -2.608 6.204 1.00 83.44 97 MET A C 1
ATOM 665 O O . MET A 1 97 ? -21.517 -2.441 6.743 1.00 83.44 97 MET A O 1
ATOM 669 N N . LEU A 1 98 ? -19.516 -3.470 6.680 1.00 82.62 98 LEU A N 1
ATOM 670 C CA . LEU A 1 98 ? -19.739 -4.316 7.858 1.00 82.62 98 LEU A CA 1
ATOM 671 C C . LEU A 1 98 ? -19.902 -3.485 9.145 1.00 82.62 98 LEU A C 1
ATOM 673 O O . LEU A 1 98 ? -20.785 -3.760 9.963 1.00 82.62 98 LEU A O 1
ATOM 677 N N . ASP A 1 99 ? -19.110 -2.422 9.297 1.00 79.12 99 ASP A N 1
ATOM 678 C CA . ASP A 1 99 ? -19.183 -1.504 10.440 1.00 79.12 99 ASP A CA 1
ATOM 679 C C . ASP A 1 99 ? -20.507 -0.720 10.489 1.00 79.12 99 ASP A C 1
ATOM 681 O O . ASP A 1 99 ? -21.067 -0.486 11.567 1.00 79.12 99 ASP A O 1
ATOM 685 N N . HIS A 1 100 ? -21.048 -0.332 9.328 1.00 72.31 100 HIS A N 1
ATOM 686 C CA . HIS A 1 100 ? -22.339 0.362 9.246 1.00 72.31 100 HIS A CA 1
ATOM 687 C C . HIS A 1 100 ? -23.503 -0.530 9.706 1.00 72.31 100 HIS A C 1
ATOM 689 O O . HIS A 1 100 ? -24.409 -0.043 10.389 1.00 72.31 100 HIS A O 1
ATOM 695 N N . GLY A 1 101 ? -23.456 -1.834 9.412 1.00 69.44 101 GLY A N 1
ATOM 696 C CA . GLY A 1 101 ? -24.444 -2.806 9.894 1.00 69.44 101 GLY A CA 1
ATOM 697 C C . GLY A 1 101 ? -24.450 -2.939 11.421 1.00 69.44 101 GLY A C 1
ATOM 698 O O . GLY A 1 101 ? -25.509 -2.875 12.049 1.00 69.44 101 GLY A O 1
ATOM 699 N N . ARG A 1 102 ? -23.262 -3.017 12.039 1.00 66.44 102 ARG A N 1
ATOM 700 C CA . ARG A 1 102 ? -23.108 -3.110 13.506 1.00 66.44 102 ARG A CA 1
ATOM 701 C C . ARG A 1 102 ? -23.578 -1.844 14.224 1.00 66.44 102 ARG A C 1
ATOM 703 O O . ARG A 1 102 ? -24.213 -1.934 15.273 1.00 66.44 102 ARG A O 1
ATOM 710 N N . ARG A 1 103 ? -23.327 -0.661 13.649 1.00 63.69 103 ARG A N 1
ATOM 711 C CA . ARG A 1 103 ? -23.813 0.620 14.197 1.00 63.69 103 ARG A CA 1
ATOM 712 C C . ARG A 1 103 ? -25.335 0.741 14.166 1.00 63.69 103 ARG A C 1
ATOM 714 O O . ARG A 1 103 ? -25.907 1.278 15.109 1.00 63.69 103 ARG A O 1
ATOM 721 N N . LYS A 1 104 ? -25.990 0.246 13.109 1.00 66.06 104 LYS A N 1
ATOM 722 C CA . LYS A 1 104 ? -27.456 0.275 12.988 1.00 66.06 104 LYS A CA 1
ATOM 723 C C . LYS A 1 104 ? -28.125 -0.660 14.001 1.00 66.06 104 LYS A C 1
ATOM 725 O O . LYS A 1 104 ? -29.094 -0.251 14.630 1.00 66.06 104 LYS A O 1
ATOM 730 N N . ALA A 1 105 ? -27.564 -1.852 14.214 1.00 64.94 105 ALA A N 1
ATOM 731 C CA . ALA A 1 105 ? -28.043 -2.808 15.215 1.00 64.94 105 ALA A CA 1
ATOM 732 C C . ALA A 1 105 ? -27.936 -2.257 16.651 1.00 64.94 105 ALA A C 1
ATOM 734 O O . ALA A 1 105 ? -28.908 -2.289 17.394 1.00 64.94 105 ALA A O 1
ATOM 735 N N . ARG A 1 106 ? -26.798 -1.644 17.008 1.00 66.25 106 ARG A N 1
ATOM 736 C CA . ARG A 1 106 ? -26.560 -1.075 18.350 1.00 66.25 106 ARG A CA 1
ATOM 737 C C . ARG A 1 106 ? -27.425 0.149 18.680 1.00 66.25 106 ARG A C 1
ATOM 739 O O . ARG A 1 106 ? -27.565 0.509 19.839 1.00 66.25 106 ARG A O 1
ATOM 746 N N . ARG A 1 107 ? -27.974 0.824 17.664 1.00 65.12 107 ARG A N 1
ATOM 747 C CA . ARG A 1 107 ? -28.872 1.982 17.824 1.00 65.12 107 ARG A CA 1
ATOM 748 C C . ARG A 1 107 ? -30.348 1.579 17.939 1.00 65.12 107 ARG A C 1
ATOM 750 O O . ARG A 1 107 ? -31.162 2.421 18.293 1.00 65.12 107 ARG A O 1
ATOM 757 N N . ALA A 1 108 ? -30.680 0.333 17.594 1.00 66.69 108 ALA A N 1
ATOM 758 C CA . ALA A 1 108 ? -32.027 -0.229 17.682 1.00 66.69 108 ALA A CA 1
ATOM 759 C C . ALA A 1 108 ? -32.297 -0.927 19.028 1.00 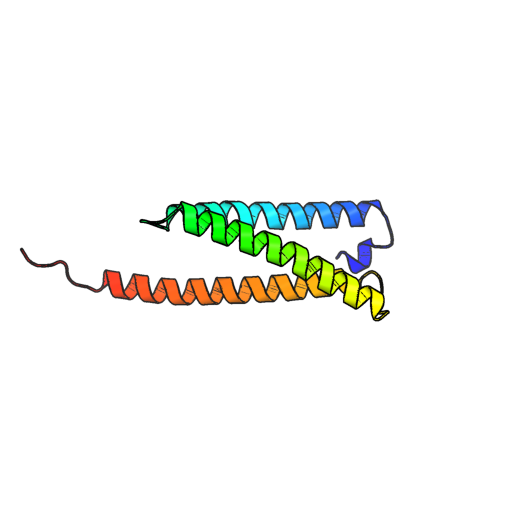66.69 108 ALA A C 1
ATOM 761 O O . ALA A 1 108 ? -33.426 -1.338 19.277 1.00 66.69 108 ALA A O 1
ATOM 762 N N . GLU A 1 109 ? -31.280 -1.062 19.882 1.00 67.75 109 GLU A N 1
ATOM 763 C CA . GLU A 1 109 ? -31.411 -1.620 21.225 1.00 67.75 109 GLU A CA 1
ATOM 764 C C . GLU A 1 109 ? -32.106 -0.586 22.136 1.00 67.75 109 GLU A C 1
ATOM 766 O O . GLU A 1 109 ? -31.585 0.525 22.293 1.00 67.75 109 GLU A O 1
ATOM 771 N N . PRO A 1 110 ? -33.306 -0.881 22.678 1.00 64.75 110 PRO A N 1
ATOM 772 C CA . PRO A 1 110 ? -34.014 0.039 23.561 1.00 64.75 110 PRO A CA 1
ATOM 773 C C . PRO A 1 110 ? -33.171 0.328 24.803 1.00 64.75 110 PRO A C 1
ATOM 775 O O . PRO A 1 110 ? -32.554 -0.580 25.361 1.00 64.75 110 PRO A O 1
ATOM 778 N N . ALA A 1 111 ? -33.148 1.588 25.245 1.00 70.94 111 ALA A N 1
ATOM 779 C CA . ALA A 1 111 ? -32.475 1.951 26.485 1.00 70.94 111 ALA A CA 1
ATOM 780 C C . ALA A 1 111 ? -33.045 1.114 27.651 1.00 70.94 111 ALA A C 1
ATOM 782 O O . ALA A 1 111 ? -34.268 0.939 27.707 1.00 70.94 111 ALA A O 1
ATOM 783 N N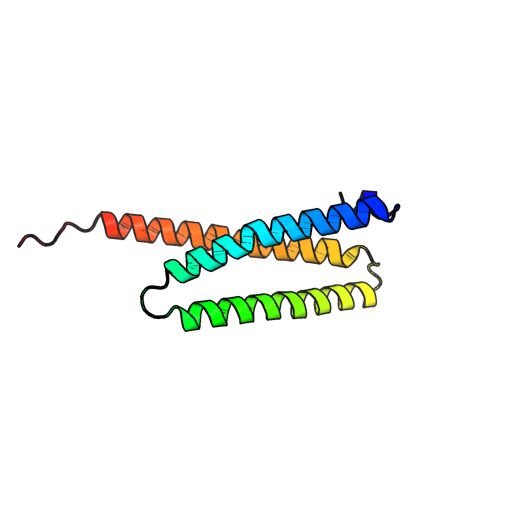 . PRO A 1 112 ? -32.200 0.602 28.568 1.00 65.12 112 PRO A N 1
ATOM 784 C CA . PRO A 1 112 ? -32.687 -0.113 29.736 1.00 65.12 112 PRO A CA 1
ATOM 785 C C . PRO A 1 112 ? -33.610 0.821 30.519 1.00 65.12 112 PRO A C 1
ATOM 787 O O . PRO A 1 112 ? -33.203 1.916 30.908 1.00 65.12 112 PRO A O 1
ATOM 790 N N . VAL A 1 113 ? -34.865 0.408 30.687 1.00 71.81 113 VAL A N 1
ATOM 791 C CA . VAL A 1 113 ? -35.842 1.132 31.500 1.00 71.81 113 VAL A CA 1
ATOM 792 C C . VAL A 1 113 ? -35.416 0.936 32.955 1.00 71.81 113 VAL A C 1
ATOM 794 O O . VAL A 1 113 ? -35.417 -0.197 33.436 1.00 71.81 113 VAL A O 1
ATOM 797 N N . ALA A 1 114 ? -34.947 2.013 33.585 1.00 67.94 114 ALA A N 1
ATOM 798 C CA . ALA A 1 114 ? -34.594 2.064 35.003 1.00 67.94 114 ALA A CA 1
ATOM 799 C C . ALA A 1 114 ? -35.835 2.312 35.868 1.00 67.94 114 ALA A C 1
ATOM 801 O O . ALA A 1 114 ? -36.750 3.018 35.381 1.00 67.94 114 ALA A O 1
#

Foldseek 3Di:
DLVVCVVDDVVNVVVVVVVVCVCCVPLVVVLVVQLVVPPPPSPVSNVVSVVVVVCCVVVLVVVQVVCVVVVVDNCVSVVVVVVVVVVVVVVVVVVVVVVVVVVVVVVPDDDPDD

pLDDT: mean 70.56, std 11.06, range [43.62, 91.56]

Organism: NCBI:txid546365

InterPro domains:
  IPR036259 MFS transporter superfamily [SSF103473] (7-102)
  IPR050189 Major Facilitator Superfamily Efflux Transporters [PTHR43124] (2-102)

Sequence (114 aa):
MFVFTAHDRLPAAITIAVFGAAGFATVAPLQARVMNKAEGAPALASAANIAAFNLGNAGGAWLGGKAIDAGLGYTAPNWIGAALALAGLLVAVISGMLDHGRRKARRAEPAPVA

Secondary structure (DSSP, 8-state):
-HHHHTTSHHHHHHHHHHHHHHHHHHHHHHHHHHHHH-TT-HHHHHHHHHHHHHHHHHHHHHHHHHHHHTT--TTHHHHHHHHHHHHHHHHHHHHHHHHHHHHHHHHSSPPP--